Protein AF-A0AAD3M429-F1 (afdb_monomer)

Solvent-accessible surface area (backbone atoms only — not comparable to full-atom values): 10729 Å² total; per-residue (Å²): 143,78,87,81,79,77,77,80,74,86,73,64,78,65,64,47,70,55,95,56,63,86,51,87,66,76,99,51,53,70,54,48,52,47,52,46,50,58,61,67,69,58,82,53,91,90,63,83,86,79,83,84,78,83,74,64,74,90,67,45,61,63,55,52,57,35,29,43,64,53,49,72,33,73,54,40,56,71,52,48,47,36,87,69,58,56,44,69,52,46,73,42,88,90,42,68,70,50,70,38,63,38,52,48,52,50,31,41,49,52,35,46,72,70,32,86,87,57,58,72,70,55,56,50,54,57,63,31,70,80,44,42,57,32,66,35,68,77,46,15,62,75,42,39,65,63,40,45,54,68,61,51,76,77,55,94,74,67,75,63,69,63,81,86,62,78,75,90,79,132

Secondary structure (DSSP, 8-state):
------------------TTTT----S-HHHHHHHHHHHHTT--TTS---------TTSSHHHHHHHHHS--SHHHHHHT-GGG--------SS-TTTT-HHHHHHHHHHHHHH-TTS-HHHHHHHHSHHHHTTTSHHHHHH-HHHHHHHHHTTS---------------

Radius of gyration: 18.16 Å; Cα contacts (8 Å, |Δi|>4): 166; chains: 1; bounding box: 50×47×36 Å

Mean predicted aligned error: 10.73 Å

Organism: Lates japonicus (NCBI:txid270547)

Sequence (170 aa):
MSDHQEQMSISGFGSSSSLLQGRRFYCREWALDKLRHCLDARSVPGQPPGLLVMGGPGAGKSALCTEVVWPTSKAGLAAGLAARCLASHFCQREDQRSTVLWRFVLGLVEQLRASPLLSPGYKEILNSPSVSSALEPLTCQKDPDDTFKRLARGQQLFVFGAPVRESGRG

Structure (mmCIF, N/CA/C/O backbone):
data_AF-A0AAD3M429-F1
#
_entry.id   AF-A0AAD3M429-F1
#
loop_
_atom_site.group_PDB
_atom_site.id
_atom_site.type_symbol
_atom_site.label_atom_id
_atom_site.label_alt_id
_atom_site.label_comp_id
_atom_site.label_asym_id
_atom_site.label_entity_id
_atom_site.label_seq_id
_atom_site.pdbx_PDB_ins_code
_atom_site.Cartn_x
_atom_site.Cartn_y
_atom_site.Cartn_z
_atom_site.occupancy
_atom_site.B_iso_or_equiv
_atom_site.auth_seq_id
_atom_site.auth_comp_id
_atom_site.auth_asym_id
_atom_site.auth_atom_id
_atom_site.pdbx_PDB_model_num
ATOM 1 N N . MET A 1 1 ? -35.068 34.213 6.462 1.00 35.03 1 MET A N 1
ATOM 2 C CA . MET A 1 1 ? -34.777 32.937 7.143 1.00 35.03 1 MET A CA 1
ATOM 3 C C . MET A 1 1 ? -35.183 31.850 6.176 1.00 35.03 1 ME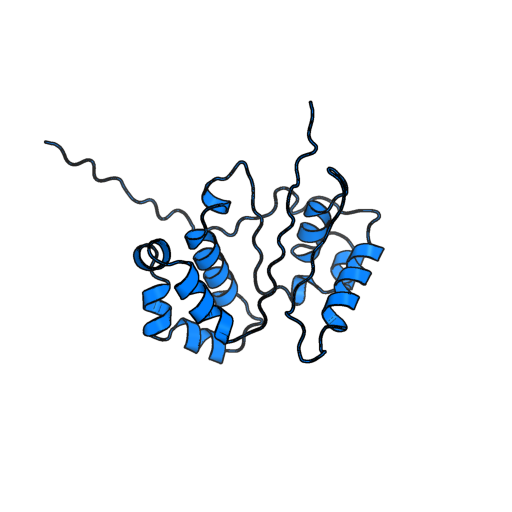T A C 1
ATOM 5 O O . MET A 1 1 ? -36.367 31.577 6.058 1.00 35.03 1 MET A O 1
ATOM 9 N N . SER A 1 2 ? -34.232 31.371 5.383 1.00 30.73 2 SER A N 1
ATOM 10 C CA . SER A 1 2 ? -34.490 30.368 4.353 1.00 30.73 2 SER A CA 1
ATOM 11 C C . SER A 1 2 ? -33.373 29.346 4.461 1.00 30.73 2 SER A C 1
ATOM 13 O O . SER A 1 2 ? -32.232 29.633 4.107 1.00 30.73 2 SER A O 1
ATOM 15 N N . ASP A 1 3 ? -33.717 28.212 5.058 1.00 30.28 3 ASP A N 1
ATOM 16 C CA . ASP A 1 3 ? -32.846 27.073 5.295 1.00 30.28 3 ASP A CA 1
ATOM 17 C C . ASP A 1 3 ? -32.282 26.545 3.973 1.00 30.28 3 ASP A C 1
ATOM 19 O O . ASP A 1 3 ? -32.992 25.992 3.131 1.00 30.28 3 ASP A O 1
ATOM 23 N N . HIS A 1 4 ? -30.977 26.727 3.783 1.00 32.72 4 HIS A N 1
ATOM 24 C CA . HIS A 1 4 ? -30.224 26.026 2.756 1.00 32.72 4 HIS A CA 1
ATOM 25 C C . HIS A 1 4 ? -29.922 24.622 3.267 1.00 32.72 4 HIS A C 1
ATOM 27 O O . HIS A 1 4 ? -28.936 24.373 3.956 1.00 32.72 4 HIS A O 1
ATOM 33 N N . GLN A 1 5 ? -30.831 23.709 2.932 1.00 33.09 5 GLN A N 1
ATOM 34 C CA . GLN A 1 5 ? -30.644 22.274 3.046 1.00 33.09 5 GLN A CA 1
ATOM 35 C C . GLN A 1 5 ? -29.517 21.862 2.089 1.00 33.09 5 GLN A C 1
ATOM 37 O O . GLN A 1 5 ? -29.738 21.594 0.909 1.00 33.09 5 GLN A O 1
ATOM 42 N N . GLU A 1 6 ? -28.286 21.887 2.600 1.00 33.97 6 GLU A N 1
ATOM 43 C CA . GLU A 1 6 ? -27.101 21.404 1.902 1.00 33.97 6 GLU A CA 1
ATOM 44 C C . GLU A 1 6 ? -27.266 19.894 1.701 1.00 33.97 6 GLU A C 1
ATOM 46 O O . GLU A 1 6 ? -27.149 19.087 2.627 1.00 33.97 6 GLU A O 1
ATOM 51 N N . GLN A 1 7 ? -27.647 19.524 0.479 1.00 31.27 7 GLN A N 1
ATOM 52 C CA . GLN A 1 7 ? -27.701 18.146 0.024 1.00 31.27 7 GLN A CA 1
ATOM 53 C C . GLN A 1 7 ? -26.320 17.518 0.221 1.00 31.27 7 GLN A C 1
ATOM 55 O O . GLN A 1 7 ? -25.392 17.757 -0.550 1.00 31.27 7 GLN A O 1
ATOM 60 N N . MET A 1 8 ? -26.200 16.677 1.249 1.00 31.05 8 MET A N 1
ATOM 61 C CA . MET A 1 8 ? -25.111 15.722 1.383 1.00 31.05 8 MET A CA 1
ATOM 62 C C . MET A 1 8 ? -25.221 14.719 0.236 1.00 31.05 8 MET A C 1
ATOM 64 O O . MET A 1 8 ? -25.831 13.657 0.354 1.00 31.05 8 MET A O 1
ATOM 68 N N . SER A 1 9 ? -24.615 15.049 -0.898 1.00 31.97 9 SER A N 1
ATOM 69 C CA . SER A 1 9 ? -24.223 14.047 -1.873 1.00 31.97 9 SER A CA 1
ATOM 70 C C . SER A 1 9 ? -23.188 13.147 -1.196 1.00 31.97 9 SER A C 1
ATOM 72 O O . SER A 1 9 ? -22.008 13.491 -1.108 1.00 31.97 9 SER A O 1
ATOM 74 N N . ILE A 1 10 ? -23.648 11.996 -0.692 1.00 40.16 10 ILE A N 1
ATOM 75 C CA . ILE A 1 10 ? -22.845 10.826 -0.304 1.00 40.16 10 ILE A CA 1
ATOM 76 C C . ILE A 1 10 ? -22.245 10.252 -1.599 1.00 40.16 10 ILE A C 1
ATOM 78 O O . ILE A 1 10 ? -22.576 9.171 -2.074 1.00 40.16 10 ILE A O 1
ATOM 82 N N . SER A 1 11 ? -21.411 11.043 -2.266 1.00 37.50 11 SER A N 1
ATOM 83 C CA . SER A 1 11 ? -20.663 10.629 -3.441 1.00 37.50 11 SER A CA 1
ATOM 84 C C . SER A 1 11 ? -19.395 9.952 -2.938 1.00 37.50 11 SER A C 1
ATOM 86 O O . SER A 1 11 ? -18.385 10.625 -2.750 1.00 37.50 11 SER A O 1
ATOM 88 N N . GLY A 1 12 ? -19.513 8.652 -2.656 1.00 41.44 12 GLY A N 1
ATOM 89 C CA . GLY A 1 12 ? -18.435 7.676 -2.489 1.00 41.44 12 GLY A CA 1
ATOM 90 C C . GLY A 1 12 ? -17.328 8.038 -1.498 1.00 41.44 12 GLY A C 1
ATOM 91 O O . GLY A 1 12 ? -16.508 8.919 -1.747 1.00 41.44 12 GLY A O 1
ATOM 92 N N . PHE A 1 13 ? -17.172 7.235 -0.449 1.00 45.41 13 PHE A N 1
ATOM 93 C CA . PHE A 1 13 ? -15.883 7.062 0.230 1.00 45.41 13 PHE A CA 1
ATOM 94 C C . PHE A 1 13 ? -14.891 6.329 -0.703 1.00 45.41 13 PHE A C 1
ATOM 96 O O . PHE A 1 13 ? -14.314 5.303 -0.366 1.00 45.41 13 PHE A O 1
ATOM 103 N N . GLY A 1 14 ? -14.733 6.828 -1.934 1.00 44.94 14 GLY A N 1
ATOM 104 C CA . GLY A 1 14 ? -13.907 6.222 -2.963 1.00 44.94 14 GLY A CA 1
ATOM 105 C C . GLY A 1 14 ? -12.485 6.085 -2.447 1.00 44.94 14 GLY A C 1
ATOM 106 O O . GLY A 1 14 ? -11.884 7.066 -2.010 1.00 44.94 14 GLY A O 1
ATOM 107 N N . SER A 1 15 ? -11.961 4.860 -2.481 1.00 55.81 15 SER A N 1
ATOM 108 C CA . SER A 1 15 ? -10.560 4.590 -2.180 1.00 55.81 15 SER A CA 1
ATOM 109 C C . SER A 1 15 ? -9.682 5.559 -2.970 1.00 55.81 15 SER A C 1
ATOM 111 O O . SER A 1 15 ? -9.825 5.638 -4.193 1.00 55.81 15 SER A O 1
ATOM 113 N N . SER A 1 16 ? -8.774 6.270 -2.302 1.00 65.50 16 SER A N 1
ATOM 114 C CA . SER A 1 16 ? -7.809 7.149 -2.964 1.00 65.50 16 SER A CA 1
ATOM 115 C C . SER A 1 16 ? -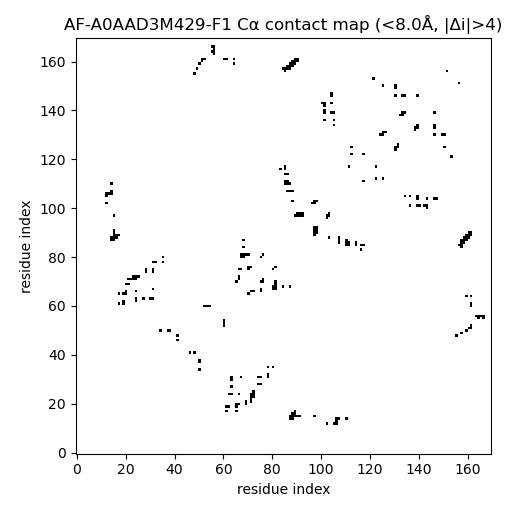6.905 6.314 -3.878 1.00 65.50 16 SER A C 1
ATOM 117 O O . SER A 1 16 ? -5.904 5.753 -3.431 1.00 65.50 16 SER A O 1
ATOM 119 N N . SER A 1 17 ? -7.271 6.185 -5.154 1.00 71.56 17 SER A N 1
ATOM 120 C CA . SER A 1 17 ? -6.478 5.485 -6.164 1.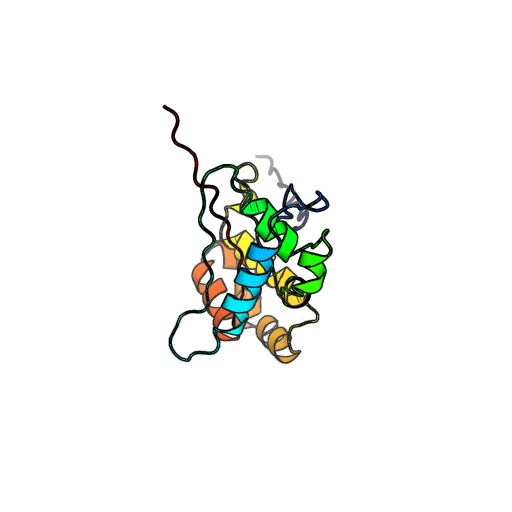00 71.56 17 SER A CA 1
ATOM 121 C C . SER A 1 17 ? -5.220 6.284 -6.480 1.00 71.56 17 SER A C 1
ATOM 123 O O . SER A 1 17 ? -5.249 7.512 -6.496 1.00 71.56 17 SER A O 1
ATOM 125 N N . SER A 1 18 ? -4.110 5.617 -6.777 1.00 78.06 18 SER A N 1
ATOM 126 C CA . SER A 1 18 ? -2.897 6.319 -7.204 1.00 78.06 18 SER A CA 1
ATOM 127 C C . SER A 1 18 ? -3.069 6.939 -8.595 1.00 78.06 18 SER A C 1
ATOM 129 O O . SER A 1 18 ? -3.519 6.267 -9.519 1.00 78.06 18 SER A O 1
ATOM 131 N N . LEU A 1 19 ? -2.594 8.175 -8.794 1.00 81.62 19 LEU A N 1
ATOM 132 C CA . LEU A 1 19 ? -2.519 8.821 -10.120 1.00 81.62 19 LEU A CA 1
ATOM 133 C C . LEU A 1 19 ? -1.644 8.049 -11.127 1.00 81.62 19 LEU A C 1
ATOM 135 O O . LEU A 1 19 ? -1.676 8.310 -12.330 1.00 81.62 19 LEU A O 1
ATOM 139 N N . LEU A 1 20 ? -0.826 7.118 -10.631 1.00 84.19 20 LEU A N 1
ATOM 140 C CA . LEU A 1 20 ? 0.058 6.279 -11.433 1.00 84.19 20 LEU A CA 1
ATOM 141 C C . LEU A 1 20 ? -0.557 4.912 -11.760 1.00 84.19 20 LEU A C 1
ATOM 143 O O . LEU A 1 20 ? 0.109 4.091 -12.389 1.00 84.19 20 LEU A O 1
ATOM 147 N N . GLN A 1 21 ? -1.796 4.641 -11.341 1.00 85.38 21 GLN A N 1
ATOM 148 C CA . GLN A 1 21 ? -2.457 3.372 -11.629 1.00 85.38 21 GLN A CA 1
ATOM 149 C C . GLN A 1 21 ? -2.550 3.148 -13.147 1.00 85.38 21 GLN A C 1
ATOM 151 O O . GLN A 1 21 ? -2.891 4.051 -13.911 1.00 85.38 21 GLN A O 1
ATOM 156 N N . GLY A 1 22 ? -2.190 1.943 -13.594 1.00 84.56 22 GLY A N 1
ATOM 157 C CA . GLY A 1 22 ? -2.167 1.579 -15.015 1.00 84.56 22 GLY A CA 1
ATOM 158 C C . GLY A 1 22 ? -0.990 2.156 -15.815 1.00 84.56 22 GLY A C 1
ATOM 159 O O . GLY A 1 22 ? -0.853 1.854 -17.001 1.00 84.56 22 GLY A O 1
ATOM 160 N N . ARG A 1 23 ? -0.109 2.961 -15.204 1.00 87.38 23 ARG A N 1
ATOM 161 C CA . ARG A 1 23 ? 1.146 3.385 -15.840 1.00 87.38 23 ARG A CA 1
ATOM 162 C C . ARG A 1 23 ? 2.158 2.245 -15.795 1.00 87.38 23 ARG A C 1
ATOM 164 O O . ARG A 1 23 ? 2.226 1.508 -14.821 1.00 87.38 23 ARG A O 1
ATOM 171 N N . ARG A 1 24 ? 2.975 2.127 -16.845 1.00 87.31 24 ARG A N 1
ATOM 172 C CA . ARG A 1 24 ? 4.006 1.084 -16.915 1.00 87.31 24 ARG A CA 1
ATOM 173 C C . ARG A 1 24 ? 5.125 1.352 -15.907 1.00 87.31 24 ARG A C 1
ATOM 175 O O . ARG A 1 24 ? 5.621 2.475 -15.817 1.00 87.31 24 ARG A O 1
ATOM 182 N N . PHE A 1 25 ? 5.531 0.304 -15.198 1.00 87.81 25 PHE A N 1
ATOM 183 C CA . PHE A 1 25 ? 6.615 0.316 -14.219 1.00 87.81 25 PHE A CA 1
ATOM 184 C C . PHE A 1 25 ? 7.876 -0.374 -14.766 1.00 87.81 25 PHE A C 1
ATOM 186 O O . PHE A 1 25 ? 7.774 -1.415 -15.414 1.00 87.81 25 PHE A O 1
ATOM 193 N N . TYR A 1 26 ? 9.060 0.197 -14.510 1.00 86.50 26 TYR A N 1
ATOM 194 C CA . TYR A 1 26 ? 10.329 -0.247 -15.108 1.00 86.50 26 TYR A CA 1
ATOM 195 C C . TYR A 1 26 ? 11.524 -0.161 -14.149 1.00 86.50 26 TYR A C 1
ATOM 197 O O . TYR A 1 26 ? 11.587 0.747 -13.316 1.00 86.50 26 TYR A O 1
ATOM 205 N N . CYS A 1 27 ? 12.519 -1.034 -14.363 1.00 82.50 27 CYS A N 1
ATOM 206 C CA . CYS A 1 27 ? 13.900 -0.930 -13.859 1.00 82.50 27 CYS A CA 1
ATOM 207 C C . CYS A 1 27 ? 14.049 -0.945 -12.326 1.00 82.50 27 CYS A C 1
ATOM 209 O O . CYS A 1 27 ? 15.038 -0.449 -11.774 1.00 82.50 27 CYS A O 1
ATOM 211 N N . ARG A 1 28 ? 13.038 -1.441 -11.613 1.00 84.88 28 ARG A N 1
ATOM 212 C CA . ARG A 1 28 ? 12.950 -1.443 -10.144 1.00 84.88 28 ARG A CA 1
ATOM 213 C C . ARG A 1 28 ? 12.423 -2.775 -9.607 1.00 84.88 28 ARG A C 1
ATOM 215 O O . ARG A 1 28 ? 11.878 -2.835 -8.510 1.00 84.88 28 ARG A O 1
ATOM 222 N N . GLU A 1 29 ? 12.618 -3.843 -10.369 1.00 89.12 29 GLU A N 1
ATOM 223 C CA . GLU A 1 29 ? 12.210 -5.212 -10.053 1.00 89.12 29 GLU A CA 1
ATOM 224 C C . GLU A 1 29 ? 12.844 -5.674 -8.733 1.00 89.12 29 GLU A C 1
ATOM 226 O O . GLU A 1 29 ? 12.142 -6.126 -7.832 1.00 89.12 29 GLU A O 1
ATOM 231 N N . TRP A 1 30 ? 14.140 -5.395 -8.545 1.00 90.62 30 TRP A N 1
ATOM 232 C CA . TRP A 1 30 ? 14.866 -5.698 -7.305 1.00 90.62 30 TRP A CA 1
ATOM 233 C C . TRP A 1 30 ? 14.221 -5.081 -6.054 1.00 90.62 30 TRP A C 1
ATOM 235 O O . TRP A 1 30 ? 14.344 -5.618 -4.952 1.00 90.62 30 TRP A O 1
ATOM 245 N N . ALA A 1 31 ? 13.556 -3.928 -6.195 1.00 91.56 31 ALA A N 1
ATOM 246 C CA . ALA A 1 31 ? 12.917 -3.259 -5.073 1.00 91.56 31 ALA A CA 1
ATOM 247 C C . ALA A 1 31 ? 11.654 -4.015 -4.651 1.00 91.56 31 ALA A C 1
ATOM 249 O O . ALA A 1 31 ? 11.424 -4.156 -3.454 1.00 91.56 31 ALA A O 1
ATOM 250 N N . LEU A 1 32 ? 10.883 -4.549 -5.604 1.00 90.19 32 LEU A N 1
ATOM 251 C CA . LEU A 1 32 ? 9.717 -5.394 -5.328 1.00 90.19 32 LEU A CA 1
ATOM 252 C C . LEU A 1 32 ? 10.128 -6.681 -4.605 1.00 90.19 32 LEU A C 1
ATOM 254 O O . LEU A 1 32 ? 9.520 -7.031 -3.592 1.00 90.19 32 LEU A O 1
ATOM 258 N N . ASP A 1 33 ? 11.209 -7.320 -5.054 1.00 89.56 33 ASP A N 1
ATOM 259 C CA . ASP A 1 33 ? 11.753 -8.515 -4.400 1.00 89.56 33 ASP A CA 1
ATOM 260 C C . ASP A 1 33 ? 12.216 -8.213 -2.972 1.00 89.56 33 ASP A C 1
ATOM 262 O O . ASP A 1 33 ? 11.922 -8.961 -2.037 1.00 89.56 33 ASP A O 1
ATOM 266 N N . LYS A 1 34 ? 12.876 -7.066 -2.768 1.00 89.38 34 LYS A N 1
ATOM 267 C CA . LYS A 1 34 ? 13.291 -6.620 -1.435 1.00 89.38 34 LYS A CA 1
ATOM 268 C C . LYS A 1 34 ? 12.094 -6.320 -0.532 1.00 89.38 34 LYS A C 1
ATOM 270 O O . LYS A 1 34 ? 12.112 -6.715 0.631 1.00 89.38 34 LYS A O 1
ATOM 275 N N . LEU A 1 35 ? 11.052 -5.656 -1.045 1.00 88.12 35 LEU A N 1
ATOM 276 C CA . LEU A 1 35 ? 9.814 -5.415 -0.294 1.00 88.12 35 LEU A CA 1
ATOM 277 C C . LEU A 1 35 ? 9.195 -6.744 0.150 1.00 88.12 35 LEU A C 1
ATOM 279 O O . LEU A 1 35 ? 8.900 -6.905 1.334 1.00 88.12 35 LEU A O 1
ATOM 283 N N . ARG A 1 36 ? 9.059 -7.701 -0.776 1.00 87.38 36 ARG A N 1
ATOM 284 C CA . ARG A 1 36 ? 8.547 -9.044 -0.489 1.00 87.38 36 ARG A CA 1
ATOM 285 C C . ARG A 1 36 ? 9.367 -9.734 0.592 1.00 87.38 36 ARG A C 1
ATOM 287 O O . ARG A 1 36 ? 8.806 -10.134 1.606 1.00 87.38 36 ARG A O 1
ATOM 294 N N . HIS A 1 37 ? 10.686 -9.793 0.430 1.00 87.25 37 HIS A N 1
ATOM 295 C CA . HIS A 1 37 ? 11.561 -10.447 1.397 1.00 87.25 37 HIS A CA 1
ATOM 296 C C . HIS A 1 37 ? 11.464 -9.809 2.790 1.00 87.25 37 HIS A C 1
ATOM 298 O O . HIS A 1 37 ? 11.343 -10.513 3.788 1.00 87.25 37 HIS A O 1
ATOM 304 N N . CYS A 1 38 ? 11.438 -8.475 2.877 1.00 83.75 38 CYS A N 1
ATOM 305 C CA . CYS A 1 38 ? 11.273 -7.783 4.154 1.00 83.75 38 CYS A CA 1
ATOM 306 C C . CYS A 1 38 ? 9.893 -8.016 4.789 1.00 83.75 38 CYS A C 1
ATOM 308 O O . CYS A 1 38 ? 9.764 -7.931 6.008 1.00 83.75 38 CYS A O 1
ATOM 310 N N . LEU A 1 39 ? 8.837 -8.220 3.999 1.00 80.88 39 LEU A N 1
ATOM 311 C CA . LEU A 1 39 ? 7.505 -8.545 4.518 1.00 80.88 39 LEU A CA 1
ATOM 312 C C . LEU A 1 39 ? 7.426 -10.004 4.992 1.00 80.88 39 LEU A C 1
ATOM 314 O O . LEU A 1 39 ? 6.835 -10.251 6.037 1.00 80.88 39 LEU A O 1
ATOM 318 N N . ASP A 1 40 ? 8.078 -10.933 4.294 1.00 82.38 40 ASP A N 1
ATOM 319 C CA . ASP A 1 40 ? 8.105 -12.358 4.651 1.00 82.38 40 ASP A CA 1
ATOM 320 C C . ASP A 1 40 ? 8.991 -12.641 5.879 1.00 82.38 40 ASP A C 1
ATOM 322 O O . ASP A 1 40 ? 8.603 -13.388 6.777 1.00 82.38 40 ASP A O 1
ATOM 326 N N . ALA A 1 41 ? 10.151 -11.982 5.979 1.00 76.56 41 ALA A N 1
ATOM 327 C CA . ALA A 1 41 ? 11.088 -12.138 7.097 1.00 76.56 41 ALA A CA 1
ATOM 328 C C . ALA A 1 41 ? 10.562 -11.580 8.434 1.00 76.56 41 ALA A C 1
ATOM 330 O O . ALA A 1 41 ? 11.148 -11.818 9.487 1.00 76.56 41 ALA A O 1
ATOM 331 N N . ARG A 1 42 ? 9.455 -10.828 8.419 1.00 66.06 42 ARG A N 1
ATOM 332 C CA . ARG A 1 42 ? 8.941 -10.074 9.572 1.00 66.06 42 ARG A CA 1
ATOM 333 C C . ARG A 1 42 ? 8.138 -10.894 10.585 1.00 66.06 42 ARG A C 1
ATOM 335 O O . ARG A 1 42 ? 7.521 -10.318 11.474 1.00 66.06 42 ARG A O 1
ATOM 342 N N . SER A 1 43 ? 8.204 -12.219 10.510 1.00 59.72 43 SER A N 1
ATOM 343 C CA . SER A 1 43 ? 7.556 -13.142 11.456 1.00 59.72 43 SER A CA 1
ATOM 344 C C . SER A 1 43 ? 8.270 -13.242 12.822 1.00 59.72 43 SER A C 1
ATOM 346 O O . SER A 1 43 ? 8.109 -14.235 13.526 1.00 59.72 43 SER A O 1
ATOM 348 N N . VAL A 1 44 ? 9.072 -12.239 13.215 1.00 59.38 44 VAL A N 1
ATOM 349 C CA . VAL A 1 44 ? 9.818 -12.237 14.487 1.00 59.38 44 VAL A CA 1
ATOM 350 C C . VAL A 1 44 ? 8.969 -11.588 15.594 1.00 59.38 44 VAL A C 1
ATOM 352 O O . VAL A 1 44 ? 8.561 -10.433 15.437 1.00 59.38 44 VAL A O 1
ATOM 355 N N . PRO A 1 45 ? 8.707 -12.275 16.724 1.00 56.19 45 PRO A N 1
ATOM 356 C CA . PRO A 1 45 ? 7.942 -11.712 17.835 1.00 56.19 45 PRO A CA 1
ATOM 357 C C . PRO A 1 45 ? 8.625 -10.466 18.421 1.00 56.19 45 PRO A C 1
ATOM 359 O O . PRO A 1 45 ? 9.805 -10.509 18.760 1.00 56.19 45 PRO A O 1
ATOM 362 N N . GLY A 1 46 ? 7.885 -9.362 18.571 1.00 58.62 46 GLY A N 1
ATOM 363 C CA . GLY A 1 46 ? 8.334 -8.167 19.306 1.00 58.62 46 GLY A CA 1
ATOM 364 C C . GLY A 1 46 ? 8.695 -6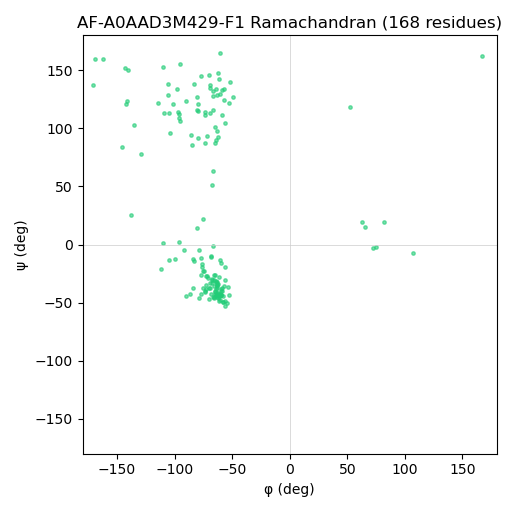.931 18.470 1.00 58.62 46 GLY A C 1
ATOM 365 O O . GLY A 1 46 ? 8.893 -5.866 19.049 1.00 58.62 46 GLY A O 1
ATOM 366 N N . GLN A 1 47 ? 8.728 -7.012 17.133 1.00 55.72 47 GLN A N 1
ATOM 367 C CA . GLN A 1 47 ? 8.855 -5.826 16.272 1.00 55.72 47 GLN A CA 1
ATOM 368 C C . GLN A 1 47 ? 7.489 -5.366 15.742 1.00 55.72 47 GLN A C 1
ATOM 370 O O . GLN A 1 47 ? 6.724 -6.193 15.239 1.00 55.72 47 GLN A O 1
ATOM 375 N N . PRO A 1 48 ? 7.177 -4.055 15.791 1.00 56.94 48 PRO A N 1
ATOM 376 C CA . PRO A 1 48 ? 5.974 -3.537 15.162 1.00 56.94 48 PRO A CA 1
ATOM 377 C C . PRO A 1 48 ? 6.060 -3.769 13.644 1.00 56.94 48 PRO A C 1
ATOM 379 O O . PRO A 1 48 ? 7.066 -3.422 13.014 1.00 56.94 48 PRO A O 1
ATOM 382 N N . PRO A 1 49 ? 5.034 -4.368 13.027 1.00 67.06 49 PRO A N 1
ATOM 383 C CA . PRO A 1 49 ? 5.069 -4.671 11.609 1.00 67.06 49 PRO A CA 1
ATOM 384 C C . PRO A 1 49 ? 4.896 -3.388 10.791 1.00 67.06 49 PRO A C 1
ATOM 386 O O . PRO A 1 49 ? 3.831 -2.784 10.783 1.00 67.06 49 PRO A O 1
ATOM 389 N N . GLY A 1 50 ? 5.945 -2.961 10.089 1.00 72.88 50 GLY A N 1
ATOM 390 C CA . GLY A 1 50 ? 5.869 -1.789 9.215 1.00 72.88 50 GLY A CA 1
ATOM 391 C C . GLY A 1 50 ? 7.110 -1.610 8.351 1.00 72.88 50 GLY A C 1
ATOM 392 O O . GLY A 1 50 ? 8.233 -1.779 8.820 1.00 72.88 50 GLY A O 1
ATOM 393 N N . LEU A 1 51 ? 6.920 -1.282 7.071 1.00 80.19 51 LEU A N 1
ATOM 394 C CA . LEU A 1 51 ? 7.992 -1.040 6.105 1.00 80.19 51 LEU A CA 1
ATOM 395 C C . LEU A 1 51 ? 7.976 0.417 5.658 1.00 80.19 51 LEU A C 1
ATOM 397 O O . LEU A 1 51 ? 6.991 0.872 5.087 1.00 80.19 51 LEU A O 1
ATOM 401 N N . LEU A 1 52 ? 9.086 1.122 5.864 1.00 82.69 52 LEU A N 1
ATOM 402 C CA . LEU A 1 52 ? 9.253 2.489 5.387 1.00 82.69 52 LEU A CA 1
ATOM 403 C C . LEU A 1 52 ? 10.106 2.504 4.115 1.00 82.69 52 LEU A C 1
ATOM 405 O O . LEU A 1 52 ? 11.264 2.088 4.129 1.00 82.69 52 LEU A O 1
ATOM 409 N N . VAL A 1 53 ? 9.545 3.023 3.022 1.00 84.44 53 VAL A N 1
ATOM 410 C CA . VAL A 1 53 ? 10.272 3.234 1.763 1.00 84.44 53 VAL A CA 1
ATOM 411 C C . VAL A 1 53 ? 10.764 4.677 1.705 1.00 84.44 53 VAL A C 1
ATOM 413 O O . VAL A 1 53 ? 9.975 5.614 1.585 1.00 84.44 53 VAL A O 1
ATOM 416 N N . MET A 1 54 ? 12.083 4.858 1.764 1.00 84.38 54 MET A N 1
ATOM 417 C CA . MET A 1 54 ? 12.734 6.168 1.683 1.00 84.38 54 MET A CA 1
ATOM 418 C C . MET A 1 54 ? 13.493 6.342 0.368 1.00 84.38 54 MET A C 1
ATOM 420 O O . MET A 1 54 ? 13.949 5.380 -0.243 1.00 84.38 54 MET A O 1
ATOM 424 N N . GLY A 1 55 ? 13.637 7.591 -0.068 1.00 83.19 55 GLY A N 1
ATOM 425 C CA . GLY A 1 55 ? 14.358 7.947 -1.287 1.00 83.19 55 GLY A CA 1
ATOM 426 C C . GLY A 1 55 ? 14.099 9.392 -1.694 1.00 83.19 55 GLY A C 1
ATOM 427 O O . GLY A 1 55 ? 13.116 10.000 -1.256 1.00 83.19 55 GLY A O 1
ATOM 428 N N . GLY A 1 56 ? 14.958 9.932 -2.556 1.00 84.25 56 GLY A N 1
ATOM 429 C CA . GLY A 1 56 ? 14.840 11.304 -3.045 1.00 84.25 56 GLY A CA 1
ATOM 430 C C . GLY A 1 56 ? 13.533 11.583 -3.812 1.00 84.25 56 GLY A C 1
ATOM 431 O O . GLY A 1 56 ? 12.805 10.653 -4.200 1.00 84.25 56 GLY A O 1
ATOM 432 N N . PRO A 1 57 ? 13.195 12.861 -4.031 1.00 80.00 57 PRO A N 1
ATOM 433 C CA . PRO A 1 57 ? 12.158 13.269 -4.979 1.00 80.00 57 PRO A CA 1
ATOM 434 C C . PRO A 1 57 ? 12.409 12.636 -6.356 1.00 80.00 57 PRO A C 1
ATOM 436 O O . PRO A 1 57 ? 13.554 12.490 -6.772 1.00 80.00 57 PRO A O 1
ATOM 439 N N . GLY A 1 58 ? 11.358 12.183 -7.043 1.00 83.44 58 GLY A N 1
ATOM 440 C CA . GLY A 1 58 ? 11.498 11.530 -8.354 1.00 83.44 58 GLY A CA 1
ATOM 441 C C . GLY A 1 58 ? 12.087 10.110 -8.339 1.00 83.44 58 GLY A C 1
ATOM 442 O O . GLY A 1 58 ? 12.093 9.455 -9.374 1.00 83.44 58 GLY A O 1
ATOM 443 N N . ALA A 1 59 ? 12.489 9.561 -7.184 1.00 85.88 59 ALA A N 1
ATOM 444 C CA . ALA A 1 59 ? 13.037 8.198 -7.091 1.00 85.88 59 ALA A CA 1
ATOM 445 C C . ALA A 1 59 ? 12.025 7.068 -7.398 1.00 85.88 59 ALA A C 1
ATOM 447 O O . ALA A 1 59 ? 12.378 5.894 -7.334 1.00 85.88 59 ALA A O 1
ATOM 448 N N . GLY A 1 60 ? 10.765 7.403 -7.697 1.00 85.88 60 GLY A N 1
ATOM 449 C CA . GLY A 1 60 ? 9.735 6.428 -8.058 1.00 85.88 60 GLY A CA 1
ATOM 450 C C . GLY A 1 60 ? 9.068 5.719 -6.876 1.00 85.88 60 GLY A C 1
ATOM 451 O O . GLY A 1 60 ? 8.448 4.686 -7.080 1.00 85.88 60 GLY A O 1
ATOM 452 N N . LYS A 1 61 ? 9.144 6.258 -5.649 1.00 87.56 61 LYS A N 1
ATOM 453 C CA . LYS A 1 61 ? 8.517 5.659 -4.448 1.00 87.56 61 LYS A CA 1
ATOM 454 C C . LYS A 1 61 ? 7.017 5.407 -4.629 1.00 87.56 61 LYS A C 1
ATOM 456 O O . LYS A 1 61 ? 6.546 4.300 -4.408 1.00 87.56 61 LYS A O 1
ATOM 461 N N . SER A 1 62 ? 6.282 6.425 -5.077 1.00 85.69 62 SER A N 1
ATOM 462 C CA . SER A 1 62 ? 4.840 6.310 -5.316 1.00 85.69 62 SER A CA 1
ATOM 463 C C . SER A 1 62 ? 4.536 5.342 -6.458 1.00 85.69 62 SER A C 1
ATOM 465 O O . SER A 1 62 ? 3.574 4.588 -6.363 1.00 85.69 62 SER A O 1
ATOM 467 N N . ALA A 1 63 ? 5.377 5.305 -7.499 1.00 88.62 63 ALA A N 1
ATOM 468 C CA . ALA A 1 63 ? 5.254 4.337 -8.590 1.00 88.62 63 ALA A CA 1
ATOM 469 C C . ALA A 1 63 ? 5.453 2.901 -8.083 1.00 88.62 63 ALA A C 1
ATOM 471 O O . ALA A 1 63 ? 4.653 2.033 -8.405 1.00 88.62 63 ALA A O 1
ATOM 472 N N . LEU A 1 64 ? 6.450 2.675 -7.221 1.00 89.44 64 LEU A N 1
ATOM 473 C CA . LEU A 1 64 ? 6.703 1.384 -6.583 1.00 89.44 64 LEU A CA 1
ATOM 474 C C . LEU A 1 64 ? 5.517 0.947 -5.712 1.00 89.44 64 LEU A C 1
ATOM 476 O O . LEU A 1 64 ? 5.040 -0.167 -5.871 1.00 89.44 64 LEU A O 1
ATOM 480 N N . CYS A 1 65 ? 4.994 1.815 -4.839 1.00 88.38 65 CYS A N 1
ATOM 481 C CA . CYS A 1 65 ? 3.814 1.480 -4.028 1.00 88.38 65 CYS A CA 1
ATOM 482 C C . CYS A 1 65 ? 2.565 1.231 -4.888 1.00 88.38 65 CYS A C 1
ATOM 484 O O . CYS A 1 65 ? 1.751 0.380 -4.551 1.00 88.38 65 CYS A O 1
ATOM 486 N N . THR A 1 66 ? 2.416 1.947 -6.005 1.00 89.38 66 THR A N 1
ATOM 487 C CA . THR A 1 66 ? 1.313 1.718 -6.952 1.00 89.38 66 THR A CA 1
ATOM 488 C C . THR A 1 66 ? 1.434 0.352 -7.606 1.00 89.38 66 THR A C 1
ATOM 490 O O . THR A 1 66 ? 0.457 -0.381 -7.646 1.00 89.38 66 THR A O 1
ATOM 493 N N . GLU A 1 67 ? 2.634 -0.008 -8.058 1.00 90.50 67 GLU A N 1
ATOM 494 C CA . GLU A 1 67 ? 2.918 -1.306 -8.668 1.00 90.50 67 GLU A CA 1
ATOM 495 C C . GLU A 1 67 ? 2.705 -2.467 -7.683 1.00 90.50 67 GLU A C 1
ATOM 497 O O . GLU A 1 67 ? 2.275 -3.544 -8.076 1.00 90.50 67 GLU A O 1
ATOM 502 N N . VAL A 1 68 ? 2.957 -2.254 -6.388 1.00 89.31 68 VAL A N 1
ATOM 503 C CA . VAL A 1 68 ? 2.679 -3.251 -5.341 1.00 89.31 68 VAL A CA 1
ATOM 504 C C . VAL A 1 68 ? 1.182 -3.553 -5.219 1.00 89.31 68 VAL A C 1
ATOM 506 O O . VAL A 1 68 ? 0.820 -4.706 -4.993 1.00 89.31 68 VAL A O 1
ATOM 509 N N . VAL A 1 69 ? 0.323 -2.538 -5.351 1.00 88.50 69 VAL A N 1
ATOM 510 C CA . VAL A 1 69 ? -1.138 -2.674 -5.199 1.00 88.50 69 VAL A CA 1
ATOM 511 C C . VAL A 1 69 ? -1.807 -3.079 -6.518 1.00 88.50 69 VAL A C 1
ATOM 513 O O . VAL A 1 69 ? -2.666 -3.956 -6.528 1.00 88.50 69 VAL A O 1
ATOM 516 N N . TRP A 1 70 ? -1.390 -2.479 -7.634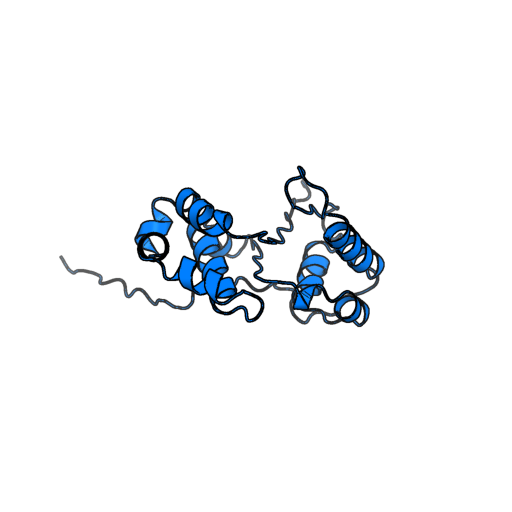 1.00 90.06 70 TRP A N 1
ATOM 517 C CA . TRP A 1 70 ? -1.905 -2.723 -8.984 1.00 90.06 70 TRP A CA 1
ATOM 518 C C . TRP A 1 70 ? -0.747 -3.008 -9.952 1.00 90.06 70 TRP A C 1
ATOM 520 O O . TRP A 1 70 ? -0.340 -2.119 -10.705 1.00 90.06 70 TRP A O 1
ATOM 530 N N . PRO A 1 71 ? -0.196 -4.232 -9.931 1.00 90.69 71 PRO A N 1
ATOM 531 C CA . PRO A 1 71 ? 0.974 -4.582 -10.720 1.00 90.69 71 PRO A CA 1
ATOM 532 C C . PRO A 1 71 ? 0.668 -4.559 -12.215 1.00 90.69 71 PRO A C 1
ATOM 534 O O . PRO A 1 71 ? -0.303 -5.154 -12.682 1.00 90.69 71 PRO A O 1
ATOM 537 N N . THR A 1 72 ? 1.539 -3.901 -12.972 1.00 91.25 72 THR A N 1
ATOM 538 C CA . THR A 1 72 ? 1.494 -3.835 -14.440 1.00 91.25 72 THR A CA 1
ATOM 539 C C . THR A 1 72 ? 2.662 -4.575 -15.091 1.00 91.25 72 THR A C 1
ATOM 541 O O . THR A 1 72 ? 2.599 -4.955 -16.261 1.00 91.25 72 THR A O 1
ATOM 544 N N . SER A 1 73 ? 3.740 -4.794 -14.340 1.00 90.75 73 SER A N 1
ATOM 545 C CA . SER A 1 73 ? 4.962 -5.456 -14.778 1.00 90.75 73 SER A CA 1
ATOM 546 C C . SER A 1 73 ? 4.962 -6.944 -14.419 1.00 90.75 73 SER A C 1
ATOM 548 O O . SER A 1 73 ? 4.342 -7.384 -13.449 1.00 90.75 73 SER A O 1
ATOM 550 N N . LYS A 1 74 ? 5.735 -7.742 -15.171 1.00 91.00 74 LYS A N 1
ATOM 551 C CA . LYS A 1 74 ? 5.929 -9.172 -14.869 1.00 91.00 74 LYS A CA 1
ATOM 552 C C . LYS A 1 74 ? 6.522 -9.389 -13.473 1.00 91.00 74 LYS A C 1
ATOM 554 O O . LYS A 1 74 ? 6.125 -10.327 -12.792 1.00 91.00 74 LYS A O 1
ATOM 559 N N . ALA A 1 75 ? 7.437 -8.518 -13.045 1.00 89.50 75 ALA A N 1
ATOM 560 C CA . ALA A 1 75 ? 8.044 -8.586 -11.719 1.00 89.50 75 ALA A CA 1
ATOM 561 C C . ALA A 1 75 ? 7.037 -8.265 -10.604 1.00 89.50 75 ALA A C 1
ATOM 563 O O . ALA A 1 75 ? 6.991 -8.982 -9.611 1.00 89.50 75 ALA A O 1
ATOM 564 N N . GLY A 1 76 ? 6.186 -7.247 -10.784 1.00 88.12 76 GLY A N 1
ATOM 565 C CA . GLY A 1 76 ? 5.108 -6.921 -9.840 1.00 88.12 76 GLY A CA 1
ATOM 566 C C . GLY A 1 76 ? 4.130 -8.078 -9.656 1.00 88.12 76 GLY A C 1
ATOM 567 O O . GLY A 1 76 ? 3.796 -8.440 -8.527 1.00 88.12 76 GLY A O 1
ATOM 568 N N . LEU A 1 77 ? 3.746 -8.724 -10.761 1.00 90.56 77 LEU A N 1
ATOM 569 C CA . LEU A 1 77 ? 2.911 -9.926 -10.733 1.00 90.56 77 LEU A CA 1
ATOM 570 C C . LEU A 1 77 ? 3.615 -11.094 -10.021 1.00 90.56 77 LEU A C 1
ATOM 572 O O . LEU A 1 77 ? 3.016 -11.732 -9.158 1.00 90.56 77 LEU A O 1
ATOM 576 N N . ALA A 1 78 ? 4.893 -11.342 -10.324 1.00 89.94 78 ALA A N 1
ATOM 577 C CA . ALA A 1 78 ? 5.680 -12.414 -9.707 1.00 89.94 78 ALA A CA 1
ATOM 578 C C . ALA A 1 78 ? 5.957 -12.188 -8.207 1.00 89.94 78 ALA A C 1
ATOM 580 O O . ALA A 1 78 ? 6.062 -13.150 -7.440 1.00 89.94 78 ALA A O 1
ATOM 581 N N . ALA A 1 79 ? 6.043 -10.929 -7.764 1.00 88.81 79 ALA A N 1
ATOM 582 C CA . ALA A 1 79 ? 6.192 -10.583 -6.355 1.00 88.81 79 ALA A CA 1
ATOM 583 C C . ALA A 1 79 ? 4.955 -10.980 -5.527 1.00 88.81 79 ALA A C 1
ATOM 585 O O . ALA A 1 79 ? 5.083 -11.235 -4.329 1.00 88.81 79 ALA A O 1
ATOM 586 N N . GLY A 1 80 ? 3.768 -11.056 -6.145 1.00 87.75 80 GLY A N 1
ATOM 587 C CA . GLY A 1 80 ? 2.541 -11.554 -5.512 1.00 87.75 80 GLY A CA 1
ATOM 588 C C . GLY A 1 80 ? 2.021 -10.695 -4.352 1.00 87.75 80 GLY A C 1
ATOM 589 O O . GLY A 1 80 ? 1.193 -11.153 -3.567 1.00 87.75 80 GLY A O 1
ATOM 590 N N . LEU A 1 81 ? 2.503 -9.456 -4.216 1.00 86.81 81 LEU A N 1
ATOM 591 C CA . LEU A 1 81 ? 2.151 -8.574 -3.100 1.00 86.81 81 LEU A CA 1
ATOM 592 C C . LEU A 1 81 ? 0.718 -8.041 -3.199 1.00 86.81 81 LEU A C 1
ATOM 594 O O . LEU A 1 81 ? 0.042 -7.933 -2.179 1.00 86.81 81 LEU A O 1
ATOM 598 N N . ALA A 1 82 ? 0.225 -7.787 -4.413 1.00 87.31 82 ALA A N 1
ATOM 599 C CA . ALA A 1 82 ? -1.144 -7.328 -4.644 1.00 87.31 82 ALA A CA 1
ATOM 600 C C . ALA A 1 82 ? -2.188 -8.322 -4.115 1.00 87.31 82 ALA A C 1
ATOM 602 O O . ALA A 1 82 ? -3.155 -7.927 -3.475 1.00 87.31 82 ALA A O 1
ATOM 603 N N . ALA A 1 83 ? -1.939 -9.625 -4.291 1.00 85.38 83 ALA A N 1
ATOM 604 C CA . ALA A 1 83 ? -2.807 -10.695 -3.795 1.00 85.38 83 ALA A CA 1
ATOM 605 C C . ALA A 1 83 ? -2.820 -10.819 -2.260 1.00 85.38 83 ALA A C 1
ATOM 607 O O . ALA A 1 83 ? -3.622 -11.566 -1.713 1.00 85.38 83 ALA A O 1
ATOM 608 N N . ARG A 1 84 ? -1.925 -10.110 -1.563 1.00 83.94 84 ARG A N 1
ATOM 609 C CA . ARG A 1 84 ? -1.838 -10.038 -0.096 1.00 83.94 84 ARG A CA 1
ATOM 610 C C . ARG A 1 84 ? -2.251 -8.659 0.432 1.00 83.94 84 ARG A C 1
ATOM 612 O O . ARG A 1 84 ? -2.178 -8.418 1.634 1.00 83.94 84 ARG A O 1
ATOM 619 N N . CYS A 1 85 ? -2.650 -7.745 -0.453 1.00 84.81 85 CYS A N 1
ATOM 620 C CA . CYS A 1 85 ? -3.055 -6.394 -0.101 1.00 84.81 85 CYS A CA 1
ATOM 621 C C . CYS A 1 85 ? -4.502 -6.400 0.405 1.00 84.81 85 CYS A C 1
ATOM 623 O O . CYS A 1 85 ? -5.430 -6.719 -0.335 1.00 84.81 85 CYS A O 1
ATOM 625 N N . LEU A 1 86 ? -4.694 -6.052 1.679 1.00 83.06 86 LEU A N 1
ATOM 626 C CA . LEU A 1 86 ? -6.021 -5.974 2.296 1.00 83.06 86 LEU A CA 1
ATOM 627 C C . LEU A 1 86 ? -6.703 -4.631 2.036 1.00 83.06 86 LEU A C 1
ATOM 629 O O . LEU A 1 86 ? -7.914 -4.579 1.849 1.00 83.06 86 LEU A O 1
ATOM 633 N N . ALA A 1 87 ? -5.915 -3.558 2.048 1.00 84.19 87 ALA A N 1
ATOM 634 C CA . ALA A 1 87 ? -6.358 -2.204 1.778 1.00 84.19 87 ALA A CA 1
ATOM 635 C C . ALA A 1 87 ? -5.150 -1.319 1.435 1.00 84.19 87 ALA A C 1
ATOM 637 O O . ALA A 1 87 ? -4.007 -1.633 1.773 1.00 84.19 87 ALA A O 1
ATOM 638 N N . SER A 1 88 ? -5.402 -0.194 0.776 1.00 84.62 88 SER A N 1
ATOM 639 C CA . SER A 1 88 ? -4.386 0.786 0.401 1.00 84.62 88 SER A CA 1
ATOM 640 C C . SER A 1 88 ? -4.911 2.210 0.570 1.00 84.62 88 SER A C 1
ATOM 642 O O . SER A 1 88 ? -6.109 2.466 0.448 1.00 84.62 88 SER A O 1
ATOM 644 N N . HIS A 1 89 ? -4.010 3.147 0.862 1.00 84.19 89 HIS A N 1
ATOM 645 C CA . HIS A 1 89 ? 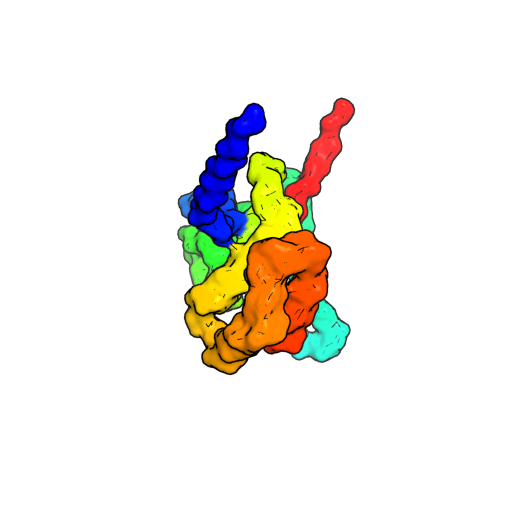-4.342 4.566 0.947 1.00 84.19 89 HIS A CA 1
ATOM 646 C C . HIS A 1 89 ? -3.206 5.402 0.380 1.00 84.19 89 HIS A C 1
ATOM 648 O O . HIS A 1 89 ? -2.080 5.346 0.872 1.00 84.19 89 HIS A O 1
ATOM 654 N N . PHE A 1 90 ? -3.507 6.198 -0.640 1.00 81.06 90 PHE A N 1
ATOM 655 C CA . PHE A 1 90 ? -2.559 7.138 -1.221 1.00 81.06 90 PHE A CA 1
ATOM 656 C C . PHE A 1 90 ? -2.924 8.555 -0.778 1.00 81.06 90 PHE A C 1
ATOM 658 O O . PHE A 1 90 ? -3.963 9.082 -1.171 1.00 81.06 90 PHE A O 1
ATOM 665 N N . CYS A 1 91 ? -2.059 9.181 0.023 1.00 74.81 91 CYS A N 1
ATOM 666 C CA . CYS A 1 91 ? -2.200 10.592 0.374 1.00 74.81 91 CYS A CA 1
ATOM 667 C C . CYS A 1 91 ? -1.823 11.452 -0.836 1.00 74.81 91 CYS A C 1
ATOM 669 O O . CYS A 1 91 ? -0.658 11.473 -1.244 1.00 74.81 91 CYS A O 1
ATOM 671 N N . GLN A 1 92 ? -2.798 12.162 -1.393 1.00 71.50 92 GLN A N 1
ATOM 672 C CA . GLN A 1 92 ? -2.596 13.133 -2.463 1.00 71.50 92 GLN A CA 1
ATOM 673 C C . GLN A 1 92 ? -2.722 14.530 -1.869 1.00 71.50 92 GLN A C 1
ATOM 675 O O . GLN A 1 92 ? -3.688 14.833 -1.175 1.00 71.50 92 GLN A O 1
ATOM 680 N N . ARG A 1 93 ? -1.738 15.394 -2.113 1.00 66.94 93 ARG A N 1
ATOM 681 C CA . ARG A 1 93 ? -1.746 16.740 -1.527 1.00 66.94 93 ARG A CA 1
ATOM 682 C C . ARG A 1 93 ? -2.878 17.590 -2.101 1.00 66.94 93 ARG A C 1
ATOM 684 O O . ARG A 1 93 ? -3.439 18.427 -1.402 1.00 66.94 93 ARG A O 1
ATOM 691 N N . GLU A 1 94 ? -3.191 17.362 -3.368 1.00 64.94 94 GLU A N 1
ATOM 692 C CA . GLU A 1 94 ? -4.186 18.094 -4.141 1.00 64.94 94 GLU A CA 1
ATOM 693 C C . GLU A 1 94 ? -5.616 17.707 -3.740 1.00 64.94 94 GLU A C 1
ATOM 695 O O . GLU A 1 94 ? -6.536 18.507 -3.900 1.00 64.94 94 GLU A O 1
ATOM 700 N N . ASP A 1 95 ? -5.799 16.517 -3.161 1.00 66.94 95 ASP A N 1
ATOM 701 C CA . ASP A 1 95 ? -7.079 16.067 -2.632 1.00 66.94 95 ASP A CA 1
ATOM 702 C C . ASP A 1 95 ? -7.097 16.154 -1.102 1.00 66.94 95 ASP A C 1
ATOM 704 O O . ASP A 1 95 ? -6.696 15.226 -0.390 1.00 66.94 95 ASP A O 1
ATOM 708 N N . GLN A 1 96 ? -7.636 17.266 -0.591 1.00 62.25 96 GLN A N 1
ATOM 709 C CA . GLN A 1 96 ? -7.850 17.494 0.844 1.00 62.25 96 GLN A CA 1
ATOM 710 C C . GLN A 1 96 ? -8.703 16.394 1.498 1.00 62.25 96 GLN A C 1
ATOM 712 O O . GLN A 1 96 ? -8.679 16.225 2.714 1.00 62.25 96 GLN A O 1
ATOM 717 N N . ARG A 1 97 ? -9.463 15.618 0.714 1.00 63.75 97 ARG A N 1
ATOM 718 C CA . ARG A 1 97 ? -10.266 14.497 1.217 1.00 63.75 97 ARG A CA 1
ATOM 719 C C . ARG A 1 97 ? -9.410 13.280 1.562 1.00 63.75 97 ARG A C 1
ATOM 721 O O . ARG A 1 97 ? -9.831 12.482 2.393 1.00 63.75 97 ARG A O 1
ATOM 728 N N . SER A 1 98 ? -8.216 13.163 0.980 1.00 64.62 98 SER A N 1
ATOM 729 C CA . SER A 1 98 ? -7.262 12.082 1.254 1.00 64.62 98 SER A CA 1
ATOM 730 C C . SER A 1 98 ? -6.385 12.340 2.489 1.00 64.62 98 SER A C 1
ATOM 732 O O . SER A 1 98 ? -5.728 11.418 2.979 1.00 64.62 98 SER A O 1
ATOM 734 N N . THR A 1 99 ? -6.384 13.575 3.009 1.00 67.06 99 THR A N 1
ATOM 735 C CA . THR A 1 99 ? -5.581 13.995 4.169 1.00 67.06 99 THR A CA 1
ATOM 736 C C . THR A 1 99 ? -6.372 14.038 5.479 1.00 67.06 99 THR A C 1
ATOM 738 O O . THR A 1 99 ? -5.770 14.097 6.550 1.00 67.06 99 THR A O 1
ATOM 741 N N . VAL A 1 100 ? -7.708 13.963 5.429 1.00 79.62 100 VAL A N 1
ATOM 742 C CA . VAL A 1 100 ? -8.555 13.887 6.631 1.00 79.62 100 VAL A CA 1
ATOM 743 C C . VAL A 1 100 ? -8.592 12.472 7.204 1.00 79.62 100 VAL A C 1
ATOM 745 O O . VAL A 1 100 ? -9.036 11.519 6.563 1.00 79.62 100 VAL A O 1
ATOM 748 N N . LEU A 1 101 ? -8.168 12.362 8.464 1.00 82.88 101 LEU A N 1
ATOM 749 C CA . LEU A 1 101 ? -7.938 11.092 9.150 1.00 82.88 101 LEU A CA 1
ATOM 750 C C . LEU A 1 101 ? -9.191 10.209 9.253 1.00 82.88 101 LEU A C 1
ATOM 752 O O . LEU A 1 101 ? -9.121 9.017 8.977 1.00 82.88 101 LEU A O 1
ATOM 756 N N . TRP A 1 102 ? -10.350 10.779 9.590 1.00 83.31 102 TRP A N 1
ATOM 757 C CA . TRP A 1 102 ? -11.590 10.003 9.719 1.00 83.31 102 TRP A CA 1
ATOM 758 C C . TRP A 1 102 ? -12.015 9.362 8.387 1.00 83.31 102 TRP A C 1
ATOM 760 O O . TRP A 1 102 ? -12.454 8.218 8.365 1.00 83.31 102 TRP A O 1
ATOM 770 N N . ARG A 1 103 ? -11.800 10.042 7.250 1.00 83.06 103 ARG A 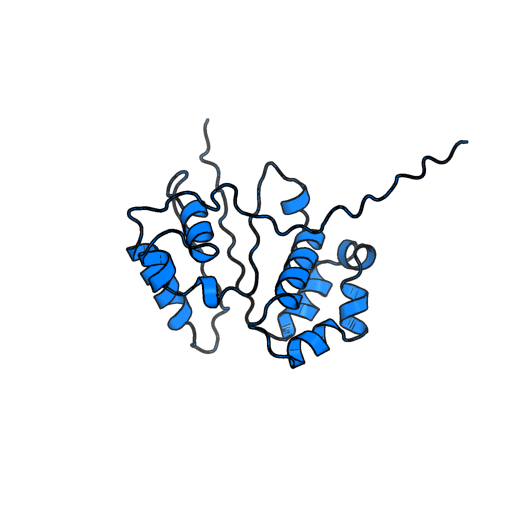N 1
ATOM 771 C CA . ARG A 1 103 ? -12.064 9.464 5.922 1.00 83.06 103 ARG A CA 1
ATOM 772 C C . ARG A 1 103 ? -11.086 8.362 5.566 1.00 83.06 103 ARG A C 1
ATOM 774 O O . ARG A 1 103 ? -11.502 7.373 4.976 1.00 83.06 103 ARG A O 1
ATOM 781 N N . PHE A 1 104 ? -9.817 8.518 5.941 1.00 83.81 104 PHE A N 1
ATOM 782 C CA . PHE A 1 104 ? -8.840 7.439 5.826 1.00 83.81 104 PHE A CA 1
ATOM 783 C C . PHE A 1 104 ? -9.325 6.190 6.574 1.00 83.81 104 PHE A C 1
ATOM 785 O O . PHE A 1 104 ? -9.344 5.109 5.991 1.00 83.81 104 PHE A O 1
ATOM 792 N N . VAL A 1 105 ? -9.773 6.338 7.826 1.00 85.50 105 VAL A N 1
ATOM 793 C CA . VAL A 1 105 ? -10.261 5.211 8.635 1.00 85.50 105 VAL A CA 1
ATOM 794 C C . VAL A 1 105 ? -11.468 4.540 7.975 1.00 85.50 105 VAL A C 1
ATOM 796 O O . VAL A 1 105 ? -11.469 3.321 7.816 1.00 85.50 105 VAL A O 1
ATOM 799 N N . LEU A 1 106 ? -12.466 5.309 7.532 1.00 86.00 106 LEU A N 1
ATOM 800 C CA . LEU A 1 106 ? -13.652 4.744 6.877 1.00 86.00 106 LEU A CA 1
ATOM 801 C C . LEU A 1 106 ? -13.329 4.079 5.535 1.00 86.00 106 LEU A C 1
ATOM 803 O O . LEU A 1 106 ? -13.751 2.949 5.300 1.00 86.00 106 LEU A O 1
ATOM 807 N N . GLY A 1 107 ? -12.525 4.724 4.687 1.00 85.06 107 GLY A N 1
ATOM 808 C CA . GLY A 1 107 ? -12.119 4.163 3.396 1.00 85.06 107 GLY A CA 1
ATOM 809 C C . GLY A 1 107 ? -11.274 2.893 3.540 1.00 85.06 107 GLY A C 1
ATOM 810 O O . GLY A 1 107 ? -11.351 1.989 2.708 1.00 85.06 107 GLY A O 1
ATOM 811 N N . LEU A 1 108 ? -10.493 2.783 4.617 1.00 83.62 108 LEU A N 1
ATOM 812 C CA . LEU A 1 108 ? -9.773 1.561 4.965 1.00 83.62 108 LEU A CA 1
ATOM 813 C C . LEU A 1 108 ? -10.747 0.441 5.344 1.00 83.62 108 LEU A C 1
ATOM 815 O O . LEU A 1 108 ? -10.618 -0.680 4.864 1.00 83.62 108 LEU A O 1
ATOM 819 N N . VAL A 1 109 ? -11.748 0.746 6.168 1.00 84.81 109 VAL A N 1
ATOM 820 C CA . VAL A 1 109 ? -12.755 -0.222 6.625 1.00 84.81 109 VAL A CA 1
ATOM 821 C C . VAL A 1 109 ? -13.606 -0.738 5.476 1.00 84.81 109 VAL A C 1
ATOM 823 O O . VAL A 1 109 ? -13.886 -1.932 5.419 1.00 84.81 109 VAL A O 1
ATOM 826 N N . GLU A 1 110 ? -13.998 0.125 4.545 1.00 85.88 110 GLU A N 1
ATOM 827 C CA . GLU A 1 110 ? -14.729 -0.294 3.350 1.00 85.88 110 GLU A CA 1
ATOM 828 C C . GLU A 1 110 ? -13.914 -1.268 2.496 1.00 85.88 110 GLU A C 1
ATOM 830 O O . GLU A 1 110 ? -14.424 -2.326 2.118 1.00 85.88 110 GLU A O 1
ATOM 835 N N . GLN A 1 111 ? -12.630 -0.970 2.266 1.00 85.00 111 GLN A N 1
ATOM 836 C CA . GLN A 1 111 ? -11.723 -1.879 1.559 1.00 85.00 111 GLN A CA 1
ATOM 837 C C . GLN A 1 111 ? -11.580 -3.217 2.291 1.00 85.00 111 GLN A C 1
ATOM 839 O O . GLN A 1 111 ? -11.659 -4.273 1.665 1.00 85.00 111 GLN A O 1
ATOM 844 N N . LEU A 1 112 ? -11.456 -3.194 3.622 1.00 83.56 112 LEU A N 1
ATOM 845 C CA . LEU A 1 112 ? -11.403 -4.410 4.431 1.00 83.56 112 LEU A CA 1
ATOM 846 C C . LEU A 1 112 ? -12.704 -5.223 4.317 1.00 83.56 112 LEU A C 1
ATOM 848 O O . LEU A 1 112 ? -12.654 -6.425 4.076 1.00 83.56 112 LEU A O 1
ATOM 852 N N . ARG A 1 113 ? -13.879 -4.589 4.409 1.00 82.00 113 ARG A N 1
ATOM 853 C CA . ARG A 1 113 ? -15.183 -5.268 4.254 1.00 82.00 113 ARG A CA 1
ATOM 854 C C . ARG A 1 113 ? -15.326 -5.947 2.891 1.00 82.00 113 ARG A C 1
ATOM 856 O O . ARG A 1 113 ? -15.858 -7.059 2.817 1.00 82.00 113 ARG A O 1
ATOM 863 N N . ALA A 1 114 ? -14.846 -5.287 1.838 1.00 83.06 114 ALA A N 1
ATOM 864 C CA . ALA A 1 114 ? -14.859 -5.800 0.472 1.00 83.06 114 ALA A CA 1
ATOM 865 C C . ALA A 1 114 ? -13.779 -6.864 0.209 1.00 83.06 114 ALA A C 1
ATOM 867 O O . ALA A 1 114 ? -13.905 -7.637 -0.741 1.00 83.06 114 ALA A O 1
ATOM 868 N N . SER A 1 115 ? -12.733 -6.935 1.038 1.00 80.88 115 SER A N 1
ATOM 869 C CA . SER A 1 115 ? -11.612 -7.844 0.819 1.00 80.88 115 SER A CA 1
ATOM 870 C C . SER A 1 115 ? -12.035 -9.316 0.961 1.00 80.88 115 SER A C 1
ATOM 872 O O . SER A 1 115 ? -12.602 -9.707 1.990 1.00 80.88 115 SER A O 1
ATOM 874 N N . PRO A 1 116 ? -11.739 -10.172 -0.036 1.00 79.12 116 PRO A N 1
ATOM 875 C CA . PRO A 1 116 ? -11.990 -11.610 0.048 1.00 79.12 116 PRO A CA 1
ATOM 876 C C . PRO A 1 116 ? -10.945 -12.341 0.905 1.00 79.12 116 PRO A C 1
ATOM 878 O O . PRO A 1 116 ? -11.130 -13.509 1.229 1.00 79.12 116 PRO A O 1
ATOM 881 N N . LEU A 1 117 ? -9.845 -11.668 1.258 1.00 77.81 117 LEU A N 1
ATOM 882 C CA . LEU A 1 117 ? -8.718 -12.246 1.992 1.00 77.81 117 LEU A CA 1
ATOM 883 C C . LEU A 1 117 ? -8.943 -12.270 3.510 1.00 77.81 117 LEU A C 1
ATOM 885 O O . LEU A 1 117 ? -8.194 -12.927 4.231 1.00 77.81 117 LEU A O 1
ATOM 889 N N . LEU A 1 118 ? -9.945 -11.538 4.005 1.00 78.56 118 LEU A N 1
ATOM 890 C CA . LEU A 1 118 ? -10.261 -11.489 5.428 1.00 78.56 118 LEU A CA 1
ATOM 891 C C . LEU A 1 118 ? -11.128 -12.672 5.843 1.00 78.56 118 LEU A C 1
ATOM 893 O O . LEU A 1 118 ? -12.097 -13.027 5.169 1.00 78.56 118 LEU A O 1
ATOM 897 N N . SER A 1 119 ? -10.801 -13.246 7.001 1.00 76.44 119 SER A N 1
ATOM 898 C CA . SER A 1 119 ? -11.598 -14.316 7.588 1.00 76.44 119 SER A CA 1
ATOM 899 C C . SER A 1 119 ? -13.018 -13.823 7.917 1.00 76.44 119 SER A C 1
ATOM 901 O O . SER A 1 119 ? -13.197 -12.660 8.300 1.00 76.44 119 SER A O 1
ATOM 903 N N . PRO A 1 120 ? -14.044 -14.691 7.824 1.00 75.00 120 PRO A N 1
ATOM 904 C CA . PRO A 1 120 ? -15.425 -14.329 8.158 1.00 75.00 120 PRO A CA 1
ATOM 905 C C . PRO A 1 120 ? -15.569 -13.721 9.560 1.00 75.00 120 PRO A C 1
ATOM 907 O O . PRO A 1 120 ? -16.283 -12.736 9.732 1.00 75.00 120 PRO A O 1
ATOM 910 N N . GLY A 1 121 ? -14.796 -14.218 10.533 1.00 78.25 121 GLY A N 1
ATOM 911 C CA . GLY A 1 121 ? -14.787 -13.690 11.899 1.00 78.25 121 GLY A CA 1
ATOM 912 C C . GLY A 1 121 ? -14.347 -12.223 11.999 1.00 78.25 121 GLY A C 1
ATOM 913 O O . GLY A 1 121 ? -14.819 -11.502 12.872 1.00 78.25 121 GLY A O 1
ATOM 914 N N . TYR A 1 122 ? -13.508 -11.720 11.084 1.00 77.56 122 TYR A N 1
ATOM 915 C CA . TYR A 1 122 ? -13.180 -10.290 11.071 1.00 77.56 122 TYR A CA 1
ATOM 916 C C . TYR A 1 122 ? -14.373 -9.437 10.623 1.00 77.56 122 TYR A C 1
ATOM 918 O O . TYR A 1 122 ? -14.618 -8.370 11.185 1.00 77.56 122 TYR A O 1
ATOM 926 N N . LYS A 1 123 ? -15.170 -9.920 9.660 1.00 78.19 123 LYS A N 1
ATOM 927 C CA . LYS A 1 123 ? -16.405 -9.233 9.245 1.00 78.19 123 LYS A CA 1
ATOM 928 C C . LYS A 1 123 ? -17.415 -9.171 10.390 1.00 78.19 123 LYS A C 1
ATOM 930 O O . LYS A 1 123 ? -18.062 -8.144 10.562 1.00 78.19 123 LYS A O 1
ATOM 935 N N . GLU A 1 124 ? -17.503 -10.215 11.209 1.00 80.50 124 GLU A N 1
ATOM 936 C CA . GLU A 1 124 ? -18.336 -10.221 12.418 1.00 80.50 124 GLU A CA 1
ATOM 937 C C . GLU A 1 124 ? -17.875 -9.174 13.442 1.00 80.50 124 GLU A C 1
ATOM 939 O O . GLU A 1 124 ? -18.704 -8.437 13.973 1.00 80.50 124 GLU A O 1
ATOM 944 N N . ILE A 1 125 ? -16.561 -9.019 13.650 1.00 82.88 125 ILE A N 1
ATOM 945 C CA . ILE A 1 125 ? -16.007 -7.955 14.506 1.00 82.88 125 ILE A CA 1
ATOM 946 C C . ILE A 1 125 ? -16.380 -6.567 13.962 1.00 82.88 125 ILE A C 1
ATOM 948 O O . ILE A 1 125 ? -16.813 -5.707 14.732 1.00 82.88 125 ILE A O 1
ATOM 952 N N . LEU A 1 126 ? -16.277 -6.350 12.646 1.00 81.06 126 LEU A N 1
ATOM 953 C CA . LEU A 1 126 ? -16.673 -5.087 12.004 1.00 81.06 126 LEU A CA 1
ATOM 954 C C . LEU A 1 126 ? -18.179 -4.799 12.087 1.00 81.06 126 LEU A C 1
ATOM 956 O O . LEU A 1 126 ? -18.574 -3.633 12.024 1.00 81.06 126 LEU A O 1
ATOM 960 N N . ASN A 1 127 ? -19.001 -5.843 12.199 1.00 81.50 127 ASN A N 1
ATOM 961 C CA . ASN A 1 127 ? -20.454 -5.755 12.348 1.00 81.50 127 ASN A CA 1
ATOM 962 C C . ASN A 1 127 ? -20.898 -5.722 13.817 1.00 81.50 127 ASN A C 1
ATOM 964 O O . ASN A 1 127 ? -22.086 -5.559 14.093 1.00 81.50 127 ASN A O 1
ATOM 968 N N . SER A 1 128 ? -19.972 -5.868 14.768 1.00 84.88 128 SER A N 1
ATOM 969 C CA . SER A 1 128 ? -20.305 -5.772 16.185 1.00 84.88 128 SER A CA 1
ATOM 970 C C . SER A 1 128 ? -20.856 -4.373 16.508 1.00 84.88 128 SER A C 1
ATOM 972 O O . SER A 1 128 ? -20.352 -3.378 15.974 1.00 84.88 128 SER A O 1
ATOM 974 N N . PRO A 1 129 ? -21.865 -4.247 17.391 1.00 82.06 129 PRO A N 1
ATOM 975 C CA . PRO A 1 129 ? -22.533 -2.968 17.642 1.00 82.06 129 PRO A CA 1
ATOM 976 C C . PRO A 1 129 ? -21.579 -1.859 18.100 1.00 82.06 129 PRO A C 1
ATOM 978 O O . PRO A 1 129 ? -21.735 -0.707 17.712 1.00 82.06 129 PRO A O 1
ATOM 981 N N . SER A 1 130 ? -20.558 -2.217 18.884 1.00 80.00 130 SER A N 1
ATOM 982 C CA . SER A 1 130 ? -19.562 -1.293 19.437 1.00 80.00 130 SER A CA 1
ATOM 983 C C . SER A 1 130 ? -18.561 -0.764 18.407 1.00 80.00 130 SER A C 1
ATOM 985 O O . SER A 1 130 ? -18.010 0.322 18.598 1.00 80.00 130 SER A O 1
ATOM 987 N N . VAL A 1 131 ? -18.301 -1.524 17.338 1.00 82.31 131 VAL A N 1
ATOM 988 C CA . VAL A 1 131 ? -17.437 -1.114 16.223 1.00 82.31 131 VAL A CA 1
ATOM 989 C C . VAL A 1 131 ? -18.275 -0.412 15.161 1.00 82.31 131 VAL A C 1
ATOM 991 O O . VAL A 1 131 ? -17.906 0.671 14.720 1.00 82.31 131 VAL A O 1
ATOM 994 N N . SER A 1 132 ? -19.445 -0.954 14.814 1.00 83.75 132 SER A N 1
ATOM 995 C CA . SER A 1 132 ? -20.341 -0.357 13.821 1.00 83.75 132 SER A CA 1
ATOM 996 C C . SER A 1 132 ? -20.790 1.054 14.212 1.00 83.75 132 SER A C 1
ATOM 998 O O . SER A 1 132 ? -20.826 1.925 13.351 1.00 83.75 132 SER A O 1
ATOM 1000 N N . SER A 1 133 ? -21.061 1.321 15.496 1.00 84.12 133 SER A N 1
ATOM 1001 C CA . SER A 1 133 ? -21.414 2.671 15.959 1.00 84.12 133 SER A CA 1
ATOM 1002 C C . SER A 1 133 ? -20.254 3.668 15.861 1.00 84.12 133 SER A C 1
ATOM 1004 O O . SER A 1 133 ? -20.479 4.861 15.676 1.00 84.12 133 SER A O 1
ATOM 1006 N N . ALA A 1 134 ? -19.011 3.193 16.008 1.00 82.81 134 ALA A N 1
ATOM 1007 C CA . ALA A 1 134 ? -17.805 4.012 15.876 1.00 82.81 134 ALA A CA 1
ATOM 1008 C C . ALA A 1 134 ? -17.460 4.297 14.402 1.00 82.81 134 ALA A C 1
ATOM 1010 O O . ALA A 1 134 ? -16.869 5.326 14.094 1.00 82.81 134 ALA A O 1
ATOM 1011 N N . LEU A 1 135 ? -17.874 3.408 13.495 1.00 82.56 135 LEU A N 1
ATOM 1012 C CA . LEU A 1 135 ? -17.715 3.537 12.044 1.00 82.56 135 LEU A CA 1
ATOM 1013 C C . LEU A 1 135 ? -18.734 4.479 11.384 1.00 82.56 135 LEU A C 1
ATOM 1015 O O . LEU A 1 135 ? -18.630 4.742 10.189 1.00 82.56 135 LEU A O 1
ATOM 1019 N N . GLU A 1 136 ? -19.705 5.002 12.132 1.00 85.62 136 GLU A N 1
ATOM 1020 C CA . GLU A 1 136 ? -20.594 6.054 11.637 1.00 85.62 136 GLU A CA 1
ATOM 1021 C C . GLU A 1 136 ? -19.794 7.337 11.340 1.00 85.62 136 GLU A C 1
ATOM 1023 O O . GLU A 1 136 ? -19.004 7.760 12.192 1.00 85.62 136 GLU A O 1
ATOM 1028 N N . PRO A 1 137 ? -19.995 8.013 10.191 1.00 84.31 137 PRO A N 1
ATOM 1029 C CA . PRO A 1 137 ? -19.184 9.164 9.784 1.00 84.31 137 PRO A CA 1
ATOM 1030 C C . PRO A 1 137 ? -19.076 10.271 10.833 1.00 84.31 137 PRO A C 1
ATOM 1032 O O . PRO A 1 137 ? -17.985 10.773 11.095 1.00 84.31 137 PRO A O 1
ATOM 1035 N N . LEU A 1 138 ? -20.193 10.611 11.479 1.00 84.62 138 LEU A N 1
ATOM 1036 C CA . LEU A 1 138 ? -20.247 11.653 12.507 1.00 84.62 138 LEU A CA 1
ATOM 1037 C C . LEU A 1 138 ? -19.559 11.232 13.813 1.00 84.62 138 LEU A C 1
ATOM 1039 O O . LEU A 1 138 ? -19.051 12.083 14.542 1.00 84.62 138 LEU A O 1
ATOM 1043 N N . THR A 1 139 ? -19.541 9.934 14.122 1.00 83.50 139 THR A N 1
ATOM 1044 C CA . THR A 1 139 ? -18.862 9.390 15.307 1.00 83.50 139 THR A CA 1
ATOM 1045 C C . THR A 1 139 ? -17.361 9.283 15.055 1.00 83.50 139 THR A C 1
ATOM 1047 O O . THR A 1 139 ? -16.568 9.759 15.864 1.00 83.50 139 THR A O 1
ATOM 1050 N N . CYS A 1 140 ? -16.968 8.752 13.896 1.00 84.50 140 CYS A N 1
ATOM 1051 C CA . CYS A 1 140 ? -15.573 8.641 13.478 1.00 84.50 140 CYS A CA 1
ATOM 1052 C C . CYS A 1 140 ? -14.909 10.018 13.323 1.00 84.50 140 CYS A C 1
ATOM 1054 O O . CYS A 1 140 ? -13.738 10.181 13.649 1.00 84.50 140 CYS A O 1
ATOM 1056 N N . GLN A 1 141 ? -15.653 11.038 12.880 1.00 87.50 141 GLN A N 1
ATOM 1057 C CA . GLN A 1 141 ? -15.146 12.410 12.806 1.00 87.50 141 GLN A CA 1
ATOM 1058 C C . GLN A 1 141 ? -14.798 12.990 14.187 1.00 87.50 141 GLN A C 1
ATOM 1060 O O . GLN A 1 141 ? -13.870 13.792 14.282 1.00 87.50 141 GLN A O 1
ATOM 1065 N N . LYS A 1 142 ? -15.521 12.597 15.246 1.00 87.69 142 LYS A N 1
ATOM 1066 C CA . LYS A 1 142 ? -15.262 13.059 16.619 1.00 87.69 142 LYS A CA 1
ATOM 1067 C C . LYS A 1 142 ? -14.016 12.415 17.220 1.00 87.69 142 LYS A C 1
ATOM 1069 O O . LYS A 1 142 ? -13.263 13.110 17.892 1.00 87.69 142 LYS A O 1
ATOM 1074 N N . ASP A 1 143 ? -13.810 11.118 16.982 1.00 84.81 143 ASP A N 1
ATOM 1075 C CA . ASP A 1 143 ? -12.636 10.386 17.474 1.00 84.81 143 ASP A CA 1
ATOM 1076 C C . ASP A 1 143 ? -12.172 9.300 16.475 1.00 84.81 143 ASP A C 1
ATOM 1078 O O . ASP A 1 143 ? -12.538 8.118 16.576 1.00 84.81 143 ASP A O 1
ATOM 1082 N N . PRO A 1 144 ? -11.367 9.686 15.468 1.00 83.94 144 PRO A N 1
ATOM 1083 C CA . PRO A 1 144 ? -10.867 8.744 14.472 1.00 83.94 144 PRO A CA 1
ATOM 1084 C C . PRO A 1 144 ? -9.800 7.796 15.039 1.00 83.94 144 PRO A C 1
ATOM 1086 O O . PRO A 1 144 ? -9.674 6.665 14.567 1.00 83.94 144 PRO A O 1
ATOM 1089 N N . ASP A 1 145 ? -9.064 8.222 16.067 1.00 82.44 145 ASP A N 1
ATOM 1090 C CA . ASP A 1 145 ? -7.993 7.446 16.695 1.00 82.44 145 ASP A CA 1
ATOM 1091 C C . ASP A 1 145 ? -8.552 6.263 17.485 1.00 82.44 145 ASP A C 1
ATOM 1093 O O . ASP A 1 145 ? -8.064 5.136 17.350 1.00 82.44 145 ASP A O 1
ATOM 1097 N N . ASP A 1 146 ? -9.583 6.490 18.303 1.00 81.94 146 ASP A N 1
ATOM 1098 C CA . ASP A 1 146 ? -10.253 5.412 19.031 1.00 81.94 146 ASP A CA 1
ATOM 1099 C C . ASP A 1 146 ? -10.942 4.439 18.066 1.00 81.94 146 ASP A C 1
ATOM 1101 O O . ASP A 1 146 ? -10.822 3.218 18.217 1.00 81.94 146 ASP A O 1
ATOM 1105 N N . THR A 1 147 ? -11.563 4.965 17.004 1.00 83.44 147 THR A N 1
ATOM 1106 C CA . THR A 1 147 ? -12.155 4.148 15.934 1.00 83.44 147 THR A CA 1
ATOM 1107 C C . THR A 1 147 ? -11.101 3.237 15.297 1.00 83.44 147 THR A C 1
ATOM 1109 O O . THR A 1 147 ? -11.291 2.022 15.225 1.00 83.44 147 THR A O 1
ATOM 1112 N N . PHE A 1 148 ? -9.940 3.782 14.916 1.00 82.94 148 PHE A N 1
ATOM 1113 C CA . PHE A 1 148 ? -8.841 3.001 14.345 1.00 82.94 148 PHE A CA 1
ATOM 1114 C C . PHE A 1 148 ? -8.291 1.952 15.323 1.00 82.94 148 PHE A C 1
ATOM 1116 O O . PHE A 1 148 ? -8.088 0.794 14.952 1.00 82.94 148 PHE A O 1
ATOM 1123 N N . LYS A 1 149 ? -8.103 2.309 16.600 1.00 81.25 149 LYS A N 1
ATOM 1124 C CA . LYS A 1 149 ? -7.626 1.376 17.637 1.00 81.25 149 LYS A CA 1
ATOM 1125 C C . LYS A 1 149 ? -8.589 0.218 17.874 1.00 81.25 149 LYS A C 1
ATOM 1127 O O . LYS A 1 149 ? -8.138 -0.877 18.200 1.00 81.25 149 LYS A O 1
ATOM 1132 N N . ARG A 1 150 ? -9.902 0.424 17.750 1.00 77.44 150 ARG A N 1
ATOM 1133 C CA . ARG A 1 150 ? -10.896 -0.659 17.866 1.00 77.44 150 ARG A CA 1
ATOM 1134 C C . ARG A 1 150 ? -10.819 -1.635 16.691 1.00 77.44 150 ARG A C 1
ATOM 1136 O O . ARG A 1 150 ? -10.994 -2.830 16.898 1.00 77.44 150 ARG A O 1
ATOM 1143 N N . LEU A 1 151 ? -10.479 -1.144 15.500 1.00 73.75 151 LEU A N 1
ATOM 1144 C CA . LEU A 1 151 ? -10.330 -1.944 14.278 1.00 73.75 151 LEU A CA 1
ATOM 1145 C C . LEU A 1 151 ? -9.017 -2.738 14.231 1.00 73.75 151 LEU A C 1
ATOM 1147 O O . LEU A 1 151 ? -9.000 -3.904 13.834 1.00 73.75 151 LEU A O 1
ATOM 1151 N N . ALA A 1 152 ? -7.912 -2.107 14.639 1.00 65.75 152 ALA A N 1
ATOM 1152 C CA . ALA A 1 152 ? -6.564 -2.668 14.540 1.00 65.75 152 ALA A CA 1
ATOM 1153 C C . ALA A 1 152 ? -6.258 -3.744 15.598 1.00 65.75 152 ALA A C 1
ATOM 1155 O O . ALA A 1 152 ? -5.329 -4.529 15.422 1.00 65.75 152 ALA A O 1
ATOM 1156 N N . ARG A 1 153 ? -7.053 -3.836 16.676 1.00 58.59 153 ARG A N 1
ATOM 1157 C CA . ARG A 1 153 ? -6.897 -4.858 17.732 1.00 58.59 153 ARG A CA 1
ATOM 1158 C C . ARG A 1 153 ? -7.028 -6.306 17.233 1.00 58.59 153 ARG A C 1
ATOM 1160 O O . ARG A 1 153 ? -6.678 -7.216 17.975 1.00 58.59 153 ARG A O 1
ATOM 1167 N N . GLY A 1 154 ? -7.524 -6.522 16.012 1.00 49.19 154 GLY A N 1
ATOM 1168 C CA . GLY A 1 154 ? -7.798 -7.853 15.470 1.00 49.19 154 GLY A CA 1
ATOM 1169 C C . GLY A 1 154 ? -6.818 -8.393 14.424 1.00 49.19 154 GLY A C 1
ATOM 1170 O O . GLY A 1 154 ? -6.921 -9.580 14.121 1.00 49.19 154 GLY A O 1
ATOM 1171 N N . GLN A 1 155 ? -5.917 -7.590 13.830 1.00 50.56 155 GLN A N 1
ATOM 1172 C CA . GLN A 1 155 ? -5.064 -8.077 12.730 1.00 50.56 155 GLN A CA 1
ATOM 1173 C C . GLN A 1 155 ? -3.911 -7.147 12.320 1.00 50.56 155 GLN A C 1
ATOM 1175 O O . GLN A 1 155 ? -3.928 -5.938 12.539 1.00 50.56 155 GLN A O 1
ATOM 1180 N N . GLN A 1 156 ? -2.918 -7.745 11.657 1.00 46.53 156 GLN A N 1
ATOM 1181 C CA . GLN A 1 156 ? -1.771 -7.079 11.045 1.00 46.53 156 GLN A CA 1
ATOM 1182 C C . GLN A 1 156 ? -2.220 -6.310 9.791 1.00 46.53 156 GLN A C 1
ATOM 1184 O O . GLN A 1 156 ? -2.328 -6.870 8.703 1.00 46.53 156 GLN A O 1
ATOM 1189 N N . LEU A 1 157 ? -2.527 -5.023 9.952 1.00 48.59 157 LEU A N 1
ATOM 1190 C CA . LEU A 1 157 ? -2.890 -4.148 8.840 1.00 48.59 157 LEU A CA 1
ATOM 1191 C C . LEU A 1 157 ? -1.638 -3.646 8.110 1.0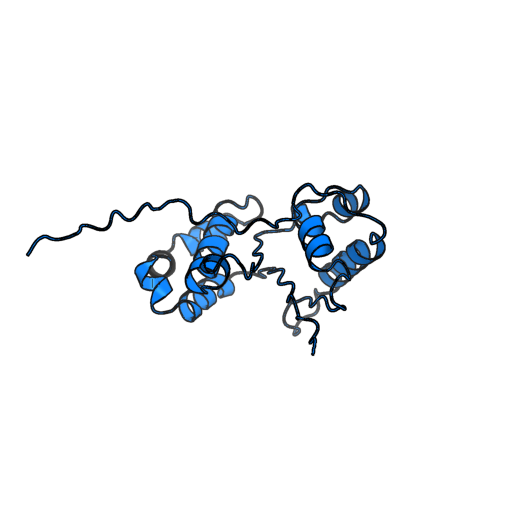0 48.59 157 LEU A C 1
ATOM 1193 O O . LEU A 1 157 ? -0.749 -3.051 8.719 1.00 48.59 157 LEU A O 1
ATOM 1197 N N . PHE A 1 158 ? -1.593 -3.832 6.792 1.00 46.44 158 PHE A N 1
ATOM 1198 C CA . PHE A 1 158 ? -0.544 -3.273 5.941 1.00 46.44 158 PHE A CA 1
ATOM 1199 C C . PHE A 1 158 ? -1.031 -1.961 5.333 1.00 46.44 158 PHE A C 1
ATOM 1201 O O . PHE A 1 158 ? -1.895 -1.959 4.463 1.00 46.44 158 PHE A O 1
ATOM 1208 N N . VAL A 1 159 ? -0.469 -0.842 5.785 1.00 48.16 159 VAL A N 1
ATOM 1209 C CA . VAL A 1 159 ? -0.742 0.482 5.215 1.00 48.16 159 VAL A CA 1
ATOM 1210 C C . VAL A 1 159 ? 0.501 0.946 4.464 1.00 48.16 159 VAL A C 1
ATOM 1212 O O . VAL A 1 159 ? 1.543 1.20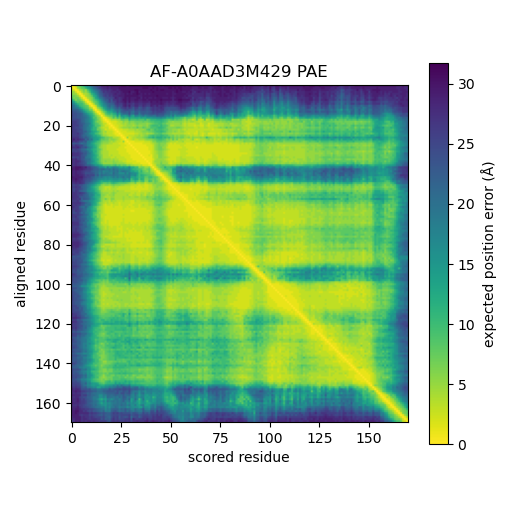5 5.065 1.00 48.16 159 VAL A O 1
ATOM 1215 N N . PHE A 1 160 ? 0.407 1.052 3.139 1.00 46.62 160 PHE A N 1
ATOM 1216 C CA . PHE A 1 160 ? 1.478 1.609 2.312 1.00 46.62 160 PHE A CA 1
ATOM 1217 C C . PHE A 1 160 ? 1.361 3.134 2.253 1.00 46.62 160 PHE A C 1
ATOM 1219 O O . PHE A 1 160 ? 0.663 3.676 1.406 1.00 46.62 160 PHE A O 1
ATOM 1226 N N . GLY A 1 161 ? 2.073 3.833 3.136 1.00 44.78 161 GLY A N 1
ATOM 1227 C CA . GLY A 1 161 ? 2.247 5.283 3.057 1.00 44.78 161 GLY A CA 1
ATOM 1228 C C . GLY A 1 161 ? 3.574 5.637 2.387 1.00 44.78 161 GLY A C 1
ATOM 1229 O O . GLY A 1 161 ? 4.636 5.368 2.944 1.00 44.78 161 GLY A O 1
ATOM 1230 N N . ALA A 1 162 ? 3.543 6.256 1.206 1.00 44.25 162 ALA A N 1
ATOM 1231 C CA . ALA A 1 162 ? 4.728 6.883 0.622 1.00 44.25 162 ALA A CA 1
ATOM 1232 C C . ALA A 1 162 ? 4.729 8.379 0.984 1.00 44.25 162 ALA A C 1
ATOM 1234 O O . ALA A 1 162 ? 3.945 9.130 0.402 1.00 44.25 162 ALA A O 1
ATOM 1235 N N . PRO A 1 163 ? 5.584 8.855 1.908 1.00 41.25 163 PRO A N 1
ATOM 1236 C CA . PRO A 1 163 ? 5.705 10.285 2.146 1.00 41.25 163 PRO A CA 1
ATOM 1237 C C . PRO A 1 163 ? 6.298 10.956 0.899 1.00 41.25 163 PRO A C 1
ATOM 1239 O O . PRO A 1 163 ? 7.446 10.704 0.507 1.00 41.25 163 PRO A O 1
ATOM 1242 N N . VAL A 1 164 ? 5.517 11.831 0.263 1.00 41.75 164 VAL A N 1
ATOM 1243 C CA . VAL A 1 164 ? 6.033 12.797 -0.713 1.00 41.75 164 VAL A CA 1
ATOM 1244 C C . VAL A 1 164 ? 6.767 13.869 0.086 1.00 41.75 164 VAL A C 1
ATOM 1246 O O . VAL A 1 164 ? 6.188 14.853 0.526 1.00 41.75 164 VAL A O 1
ATOM 1249 N N . ARG A 1 165 ? 8.053 13.635 0.354 1.00 39.59 165 ARG A N 1
ATOM 1250 C CA . ARG A 1 165 ? 8.917 14.641 0.969 1.00 39.59 165 ARG A CA 1
ATOM 1251 C C . ARG A 1 165 ? 9.356 15.617 -0.124 1.00 39.59 165 ARG A C 1
ATOM 1253 O O . ARG A 1 165 ? 10.015 15.209 -1.083 1.00 39.59 165 ARG A O 1
ATOM 1260 N N . GLU A 1 166 ? 8.921 16.866 0.004 1.00 40.47 166 GLU A N 1
ATOM 1261 C CA . GLU A 1 166 ? 9.290 17.974 -0.875 1.00 40.47 166 GLU A CA 1
ATOM 1262 C C . GLU A 1 166 ? 10.812 18.149 -0.903 1.00 40.47 166 GLU A C 1
ATOM 1264 O O . GLU A 1 166 ? 11.480 18.143 0.134 1.00 40.47 166 GLU A O 1
ATOM 1269 N N . SER A 1 167 ? 11.357 18.306 -2.110 1.00 41.22 167 SER A N 1
ATOM 1270 C CA . SER A 1 167 ? 12.662 18.932 -2.274 1.00 41.22 167 SER A CA 1
ATOM 1271 C C . SER A 1 167 ? 12.473 20.395 -1.917 1.00 41.22 167 SER A C 1
ATOM 1273 O O . SER A 1 167 ? 11.780 21.103 -2.645 1.00 41.22 167 SER A O 1
ATOM 1275 N N . GLY A 1 168 ? 13.090 20.843 -0.828 1.00 45.53 168 GLY A N 1
ATOM 1276 C CA . GLY A 1 168 ? 13.296 22.267 -0.617 1.00 45.53 168 GLY A CA 1
ATOM 1277 C C . GLY A 1 168 ? 13.974 22.866 -1.852 1.00 45.53 168 GLY A C 1
ATOM 1278 O O . GLY A 1 168 ? 15.027 22.399 -2.288 1.00 45.53 168 GLY A O 1
ATOM 1279 N N . ARG A 1 169 ? 13.310 23.853 -2.437 1.00 41.06 169 ARG A N 1
ATOM 1280 C CA . ARG A 1 169 ? 13.851 24.924 -3.275 1.00 41.06 169 ARG A CA 1
ATOM 1281 C C . ARG A 1 169 ? 13.034 26.138 -2.842 1.00 41.06 169 ARG A C 1
ATOM 1283 O O . ARG A 1 169 ? 11.815 26.034 -2.851 1.00 41.06 169 ARG A O 1
ATOM 1290 N N . GLY A 1 170 ? 13.578 27.251 -2.392 1.00 37.56 170 GLY A N 1
ATOM 1291 C CA . GLY A 1 170 ? 14.922 27.813 -2.375 1.00 37.56 170 GLY A CA 1
ATOM 1292 C C . GLY A 1 170 ? 14.690 29.295 -2.115 1.00 37.56 170 GLY A C 1
ATOM 1293 O O . GLY A 1 170 ? 13.689 29.800 -2.671 1.00 37.56 170 GLY A O 1
#

pLDDT: mean 73.68, std 17.75, range [30.28, 91.56]

Foldseek 3Di:
DDDPPPPPPPPDLDAPAQPCAPPDDDDCLVVLVVVLVLQVVPPDPPDQDADADDDDAPPCLSVSVNCLQHNPDPSSVVSCNNVVAQGEAEQDPVDPCSVQLLSVLLSSVVSNCVDPPDDPVLVVLCVPPVLVVCSPSVNCNVPVPVSNVSNPVPDRHYYDYDDPDDDDDD

InterPro domains:
  IPR041664 Orc1-like, AAA ATPase domain [PF13191] (24-115)